Protein AF-A0A7C4W8W8-F1 (afdb_monomer_lite)

Organism: NCBI:txid2052148

Foldseek 3Di:
DQPWPDVVNQVVLQVCCCVVLVWGWGWGGDRLEIEIETEEDPVSCVVSVVVVVVVCCVVPVRGHYHYDYDYPPDD

Structure (mmCIF, N/CA/C/O backbone):
data_AF-A0A7C4W8W8-F1
#
_entry.id   AF-A0A7C4W8W8-F1
#
loop_
_atom_site.group_PDB
_atom_site.id
_atom_site.type_symbol
_atom_site.label_atom_id
_atom_site.label_alt_id
_atom_site.label_comp_id
_atom_site.label_asym_id
_atom_site.label_entity_id
_atom_site.label_seq_id
_atom_site.pdbx_PDB_ins_code
_atom_site.Cartn_x
_atom_site.Cartn_y
_atom_site.Cartn_z
_atom_site.occupancy
_atom_site.B_iso_or_equiv
_atom_site.auth_seq_id
_atom_site.auth_comp_id
_atom_site.auth_asym_id
_atom_site.auth_atom_id
_atom_site.pdbx_PDB_model_num
ATOM 1 N N . MET A 1 1 ? -15.380 -9.396 13.340 1.00 33.28 1 MET A N 1
ATOM 2 C CA . MET A 1 1 ? -15.351 -9.676 11.887 1.00 33.28 1 MET A CA 1
ATOM 3 C C . MET A 1 1 ? -14.206 -8.893 11.259 1.00 33.28 1 MET A C 1
ATOM 5 O O . MET A 1 1 ? -14.236 -7.670 11.291 1.00 33.28 1 MET A O 1
ATOM 9 N N . VAL A 1 2 ? -13.169 -9.564 10.747 1.00 41.38 2 VAL A N 1
ATOM 10 C CA . VAL A 1 2 ? -12.116 -8.895 9.962 1.00 41.38 2 VAL A CA 1
ATOM 11 C C . VAL A 1 2 ? -12.733 -8.576 8.605 1.00 41.38 2 VAL A C 1
ATOM 13 O O . VAL A 1 2 ? -12.851 -9.466 7.769 1.00 41.38 2 VAL A O 1
ATOM 16 N N . GLY A 1 3 ? -13.221 -7.345 8.419 1.00 43.12 3 GLY A N 1
ATOM 17 C CA . GLY A 1 3 ? -13.768 -6.912 7.133 1.00 43.12 3 GLY A CA 1
ATOM 18 C C . GLY A 1 3 ? -12.690 -7.077 6.069 1.00 43.12 3 GLY A C 1
ATOM 19 O O . GLY A 1 3 ? -11.694 -6.350 6.117 1.00 43.12 3 GLY A O 1
ATOM 20 N N . LYS A 1 4 ? -12.848 -8.083 5.200 1.00 55.03 4 LYS A N 1
ATOM 21 C CA . LYS A 1 4 ? -11.953 -8.347 4.073 1.00 55.03 4 LYS A CA 1
ATOM 22 C C . LYS A 1 4 ? -11.927 -7.087 3.211 1.00 55.03 4 LYS A C 1
ATOM 24 O O . LYS A 1 4 ? -12.981 -6.517 2.952 1.00 55.03 4 LYS A O 1
ATOM 29 N N . PHE A 1 5 ? -10.737 -6.649 2.806 1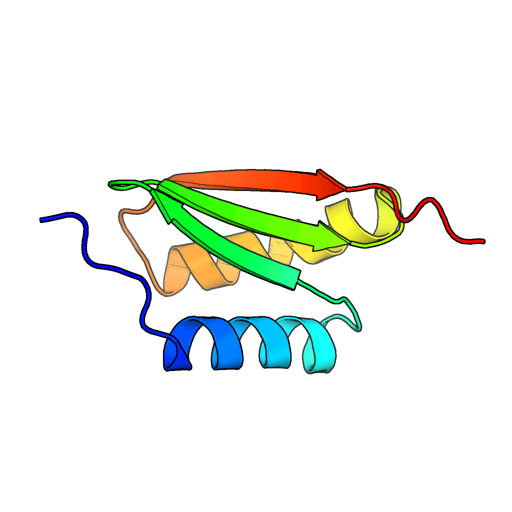.00 63.09 5 PHE A N 1
ATOM 30 C CA . PHE A 1 5 ? -10.638 -5.746 1.661 1.00 63.09 5 PHE A CA 1
ATOM 31 C C . PHE A 1 5 ? -11.329 -6.448 0.498 1.00 63.09 5 PHE A C 1
ATOM 33 O O . PHE A 1 5 ? -11.008 -7.609 0.223 1.00 63.09 5 PHE A O 1
ATOM 40 N N . GLU A 1 6 ? -12.323 -5.804 -0.099 1.00 67.88 6 GLU A N 1
ATOM 41 C CA . GLU A 1 6 ? -13.018 -6.409 -1.220 1.00 67.88 6 GLU A CA 1
ATOM 42 C C . GLU A 1 6 ? -12.061 -6.458 -2.412 1.00 67.88 6 GLU A C 1
ATOM 44 O O . GLU A 1 6 ? -11.167 -5.623 -2.561 1.00 67.88 6 GLU A O 1
ATOM 49 N N . GLU A 1 7 ? -12.239 -7.447 -3.281 1.00 68.94 7 GLU A N 1
ATOM 50 C CA . GLU A 1 7 ? -11.372 -7.638 -4.448 1.00 68.94 7 GLU A CA 1
ATOM 51 C C . GLU A 1 7 ? -11.339 -6.388 -5.347 1.00 68.94 7 GLU A C 1
ATOM 53 O O . GLU A 1 7 ? -10.311 -6.067 -5.941 1.00 68.94 7 GLU A O 1
ATOM 58 N N . LYS A 1 8 ? -12.436 -5.616 -5.357 1.00 73.69 8 LYS A N 1
ATOM 59 C CA . LYS A 1 8 ? -12.542 -4.316 -6.031 1.00 73.69 8 LYS A CA 1
ATOM 60 C C . LYS A 1 8 ? -11.568 -3.273 -5.471 1.00 73.69 8 LYS A C 1
ATOM 62 O O . LYS A 1 8 ? -10.920 -2.583 -6.250 1.00 73.69 8 LYS A O 1
ATOM 67 N N . ASP A 1 9 ? -11.405 -3.199 -4.151 1.00 74.62 9 ASP A N 1
ATOM 68 C CA . ASP A 1 9 ? -10.532 -2.220 -3.494 1.00 74.62 9 ASP A CA 1
ATOM 69 C C . ASP A 1 9 ? -9.061 -2.569 -3.735 1.00 74.62 9 ASP A C 1
ATOM 71 O O . ASP A 1 9 ? -8.229 -1.690 -3.957 1.00 74.62 9 ASP A O 1
ATOM 75 N N . LEU A 1 10 ? -8.753 -3.873 -3.753 1.00 73.56 10 LEU A N 1
ATOM 76 C CA . LEU A 1 10 ? -7.435 -4.385 -4.130 1.00 73.56 10 LEU A CA 1
ATOM 77 C C . LEU A 1 10 ? -7.081 -3.994 -5.563 1.00 73.56 10 LEU A C 1
ATOM 79 O O . LEU A 1 10 ? -5.972 -3.527 -5.816 1.00 73.56 10 LEU A O 1
ATOM 83 N N . LYS A 1 11 ? -8.034 -4.154 -6.486 1.00 78.38 11 LYS A N 1
ATOM 84 C CA . LYS A 1 11 ? -7.854 -3.821 -7.900 1.00 78.38 11 LYS A CA 1
ATOM 85 C C . LYS A 1 11 ? -7.669 -2.321 -8.108 1.00 78.38 11 LYS A C 1
ATOM 87 O O . LYS A 1 11 ? -6.749 -1.922 -8.810 1.00 78.38 11 LYS A O 1
ATOM 92 N N . ILE A 1 12 ? -8.484 -1.496 -7.447 1.00 79.94 12 ILE A N 1
ATOM 93 C CA . ILE A 1 12 ? -8.365 -0.031 -7.489 1.00 79.94 12 ILE A CA 1
ATOM 94 C C . ILE A 1 12 ? -6.992 0.407 -6.976 1.00 79.94 12 ILE A C 1
ATOM 96 O O . ILE A 1 12 ? -6.326 1.216 -7.615 1.00 79.94 12 ILE A O 1
ATOM 100 N N . PHE A 1 13 ? -6.542 -0.149 -5.850 1.00 78.06 13 PHE A N 1
ATOM 101 C CA . PHE A 1 13 ? -5.237 0.182 -5.290 1.00 78.06 13 PHE A CA 1
ATOM 102 C C . PHE A 1 13 ? -4.081 -0.256 -6.195 1.00 78.06 13 PHE A C 1
ATOM 104 O O . PHE A 1 13 ? -3.133 0.503 -6.396 1.00 78.06 13 PHE A O 1
ATOM 111 N N . SER A 1 14 ? -4.158 -1.473 -6.736 1.00 78.69 14 SER A N 1
ATOM 112 C CA . SER A 1 14 ? -3.126 -2.011 -7.622 1.00 78.69 14 SER A CA 1
ATOM 113 C C . SER A 1 14 ? -3.014 -1.184 -8.902 1.00 78.69 14 SER A C 1
ATOM 115 O O . SER A 1 14 ? -1.914 -0.758 -9.250 1.00 78.69 14 SER A O 1
ATOM 117 N N . ASN A 1 15 ? -4.150 -0.846 -9.521 1.00 83.06 15 ASN A N 1
ATOM 118 C CA . ASN A 1 15 ? -4.201 0.035 -10.686 1.00 83.06 15 ASN A CA 1
ATOM 119 C C . ASN A 1 15 ? -3.664 1.428 -10.354 1.00 83.06 15 ASN A C 1
ATOM 121 O O . ASN A 1 15 ? -2.812 1.929 -11.070 1.00 83.06 15 ASN A O 1
ATOM 125 N N . PHE A 1 16 ? -4.061 2.021 -9.223 1.00 81.06 16 PHE A N 1
ATOM 126 C CA . PHE A 1 16 ? -3.532 3.316 -8.794 1.00 81.06 16 PHE A CA 1
ATOM 127 C C . PHE A 1 16 ? -2.001 3.301 -8.664 1.00 81.06 16 PHE A C 1
ATOM 129 O O . PHE A 1 16 ? -1.330 4.224 -9.120 1.00 81.06 16 PHE A O 1
ATOM 136 N N . CYS A 1 17 ? -1.437 2.255 -8.056 1.00 76.69 17 CYS A N 1
ATOM 137 C CA . CYS A 1 17 ? 0.012 2.125 -7.908 1.00 76.69 17 CYS A CA 1
ATOM 138 C C . CYS A 1 17 ? 0.714 1.904 -9.253 1.00 76.69 17 CYS A C 1
ATOM 140 O O . CYS A 1 17 ? 1.812 2.422 -9.459 1.00 76.69 17 CYS A O 1
ATOM 142 N N . HIS A 1 18 ? 0.078 1.189 -10.176 1.00 81.81 18 HIS A N 1
ATOM 143 C CA . HIS A 1 18 ? 0.597 1.016 -11.524 1.00 81.81 18 HIS A CA 1
ATOM 144 C C . HIS A 1 18 ? 0.547 2.333 -12.317 1.00 81.81 18 HIS A C 1
ATOM 146 O O . HIS A 1 18 ? 1.579 2.789 -12.796 1.00 81.81 18 HIS A O 1
ATOM 152 N N . ASP A 1 19 ? -0.606 2.998 -12.364 1.00 80.31 19 ASP A N 1
ATOM 153 C CA . ASP A 1 19 ? -0.838 4.210 -13.157 1.00 80.31 19 ASP A CA 1
ATOM 154 C C . ASP A 1 19 ? -0.106 5.436 -12.597 1.00 80.31 19 ASP A C 1
ATOM 156 O O . ASP A 1 19 ? 0.493 6.208 -13.341 1.00 80.31 19 ASP A O 1
ATOM 160 N N . SER A 1 20 ? -0.140 5.636 -11.275 1.00 76.69 20 SER A N 1
ATOM 161 C CA . SER A 1 20 ? 0.435 6.837 -10.648 1.00 76.69 20 SER A CA 1
ATOM 162 C C . SER A 1 20 ? 1.918 6.690 -10.335 1.00 76.69 20 SER A C 1
ATOM 164 O O . SER A 1 20 ? 2.646 7.678 -10.299 1.00 76.69 20 SER A O 1
ATOM 166 N N . LEU A 1 21 ? 2.370 5.468 -10.042 1.00 70.44 21 LEU A N 1
ATOM 167 C CA . LEU A 1 21 ? 3.704 5.226 -9.491 1.00 70.44 21 LEU A CA 1
ATOM 168 C C . LEU A 1 21 ? 4.528 4.254 -10.344 1.00 70.44 21 LEU A C 1
ATOM 170 O O . LEU A 1 21 ? 5.718 4.092 -10.069 1.00 70.44 21 LEU A O 1
ATOM 174 N N . GLY A 1 22 ? 3.953 3.631 -11.376 1.00 75.44 22 GLY A N 1
ATOM 175 C CA . GLY A 1 22 ? 4.654 2.680 -12.241 1.00 75.44 22 GLY A CA 1
ATOM 176 C C . GLY A 1 22 ? 5.140 1.435 -11.501 1.00 75.44 22 GLY A C 1
ATOM 177 O O . GLY A 1 22 ? 6.162 0.871 -11.882 1.00 75.44 22 GLY A O 1
ATOM 178 N N . ILE A 1 23 ? 4.487 1.050 -10.397 1.00 76.12 23 ILE A N 1
ATOM 179 C CA . ILE A 1 23 ? 4.903 -0.089 -9.566 1.00 76.12 23 ILE A CA 1
ATOM 180 C C . ILE A 1 23 ? 3.762 -1.079 -9.361 1.00 76.12 23 ILE A C 1
ATOM 182 O O . ILE A 1 23 ? 2.605 -0.705 -9.174 1.00 76.12 23 ILE A O 1
ATOM 186 N N . SER A 1 24 ? 4.112 -2.361 -9.321 1.00 79.75 24 SER A N 1
ATOM 187 C CA . SER A 1 24 ? 3.186 -3.422 -8.940 1.00 79.75 24 SER A CA 1
ATOM 188 C C . SER A 1 24 ? 3.094 -3.492 -7.420 1.00 79.75 24 SER A C 1
ATOM 190 O O . SER A 1 24 ? 4.022 -3.941 -6.741 1.00 79.75 24 SER A O 1
ATOM 192 N N . ALA A 1 25 ? 1.966 -3.034 -6.879 1.00 77.62 25 ALA A N 1
ATOM 193 C CA . ALA A 1 25 ? 1.673 -3.102 -5.455 1.00 77.62 25 ALA A CA 1
ATOM 194 C C . ALA A 1 25 ? 0.316 -3.760 -5.183 1.00 77.62 25 ALA A C 1
ATOM 196 O O . ALA A 1 25 ? -0.621 -3.692 -5.981 1.00 77.62 25 ALA A O 1
ATOM 197 N N . THR A 1 26 ? 0.218 -4.391 -4.020 1.00 77.06 26 THR A N 1
ATOM 198 C CA . THR A 1 26 ? -0.991 -5.007 -3.482 1.00 77.06 26 THR A CA 1
ATOM 199 C C . THR A 1 26 ? -1.126 -4.657 -2.005 1.00 77.06 26 THR A C 1
ATOM 201 O O . THR A 1 26 ? -0.141 -4.373 -1.324 1.00 77.06 26 THR A O 1
ATOM 204 N N . VAL A 1 27 ? -2.347 -4.658 -1.484 1.00 75.88 27 VAL A N 1
ATOM 205 C CA . VAL A 1 27 ? -2.623 -4.382 -0.070 1.00 75.88 27 VAL A CA 1
ATOM 206 C C . VAL A 1 27 ? -3.356 -5.547 0.558 1.00 75.88 27 VAL A C 1
ATOM 208 O O . VAL A 1 27 ? -4.172 -6.208 -0.068 1.00 75.88 27 VAL A O 1
ATOM 211 N N . ARG A 1 28 ? -3.080 -5.822 1.828 1.00 73.81 28 ARG A N 1
ATOM 212 C CA . ARG A 1 28 ? -3.764 -6.866 2.583 1.00 73.81 28 ARG A CA 1
ATOM 213 C C . ARG A 1 28 ? -4.199 -6.328 3.927 1.00 73.81 28 ARG A C 1
ATOM 215 O O . ARG A 1 28 ? -3.381 -5.795 4.669 1.00 73.81 28 ARG A O 1
ATOM 222 N N . LYS A 1 29 ? -5.473 -6.496 4.273 1.00 71.50 29 LYS A N 1
ATOM 223 C CA . LYS A 1 29 ? -5.982 -6.123 5.595 1.00 71.50 29 LYS A CA 1
ATOM 224 C C . LYS A 1 29 ? -5.918 -7.306 6.554 1.00 71.50 29 LYS A C 1
ATOM 226 O O . LYS A 1 29 ? -6.473 -8.365 6.271 1.00 71.50 29 LYS A O 1
ATOM 231 N N . ILE A 1 30 ? -5.266 -7.110 7.695 1.00 72.75 30 ILE A N 1
ATOM 232 C CA . ILE A 1 30 ? -5.184 -8.066 8.800 1.00 72.75 30 ILE A CA 1
ATOM 233 C C . ILE A 1 30 ? -5.637 -7.340 10.071 1.00 72.75 30 ILE A C 1
ATOM 235 O O . ILE A 1 30 ? -4.916 -6.505 10.614 1.00 72.75 30 ILE A O 1
ATOM 239 N N . GLY A 1 31 ? -6.859 -7.614 10.534 1.00 73.19 31 GLY A N 1
ATOM 240 C CA . GLY A 1 31 ? -7.469 -6.857 11.635 1.00 73.19 31 GLY A CA 1
ATOM 241 C C . GLY A 1 31 ? -7.631 -5.372 11.281 1.00 73.19 31 GLY A C 1
ATOM 242 O O . GLY A 1 31 ? -8.243 -5.051 10.261 1.00 73.19 31 GLY A O 1
ATOM 243 N N . ASN A 1 32 ? -7.047 -4.486 12.097 1.00 70.38 32 ASN A N 1
ATOM 244 C CA . ASN A 1 32 ? -6.971 -3.032 11.856 1.00 70.38 32 ASN A CA 1
ATOM 245 C C . ASN A 1 32 ? -5.668 -2.591 11.159 1.00 70.38 32 ASN A C 1
ATOM 247 O O . ASN A 1 32 ? -5.354 -1.401 11.102 1.00 70.38 32 ASN A O 1
ATOM 251 N N . VAL A 1 33 ? -4.888 -3.540 10.637 1.00 71.31 33 VAL A N 1
ATOM 252 C CA . VAL A 1 33 ? -3.624 -3.265 9.951 1.00 71.31 33 VAL A CA 1
ATOM 253 C C . VAL A 1 33 ? -3.800 -3.453 8.448 1.00 71.31 33 VAL A C 1
ATOM 255 O O . VAL A 1 33 ? -4.287 -4.495 8.012 1.00 71.31 33 VAL A O 1
ATOM 258 N N . LEU A 1 34 ? -3.361 -2.477 7.651 1.00 74.81 34 LEU A N 1
ATOM 259 C CA . LEU A 1 34 ? -3.119 -2.651 6.221 1.00 74.81 34 LEU A CA 1
ATOM 260 C C . LEU A 1 34 ? -1.645 -2.928 5.978 1.00 74.81 34 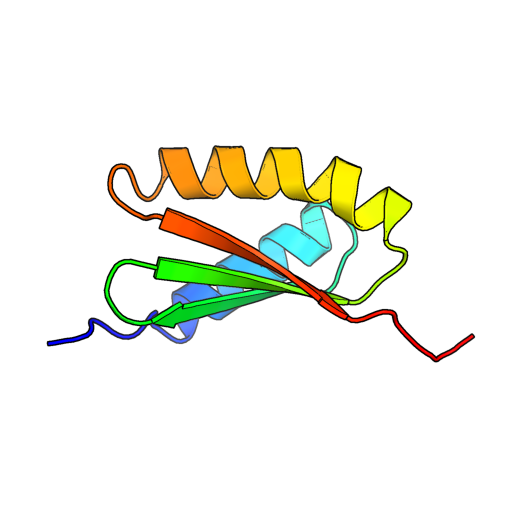LEU A C 1
ATOM 262 O O . LEU A 1 34 ? -0.780 -2.177 6.414 1.00 74.81 34 LEU A O 1
ATOM 266 N N . ILE A 1 35 ? -1.366 -4.005 5.263 1.00 76.62 35 ILE A N 1
ATOM 267 C CA . ILE A 1 35 ? -0.034 -4.368 4.805 1.00 76.62 35 ILE A CA 1
ATOM 268 C C . ILE A 1 35 ? 0.011 -4.069 3.318 1.00 76.62 35 ILE A C 1
ATOM 270 O O . ILE A 1 35 ? -0.601 -4.785 2.532 1.00 76.62 35 ILE A O 1
ATOM 274 N N . ALA A 1 36 ? 0.713 -3.010 2.943 1.00 75.31 36 ALA A N 1
ATOM 275 C CA . ALA A 1 36 ? 1.016 -2.740 1.548 1.00 75.31 36 ALA A CA 1
ATOM 276 C C . ALA A 1 36 ? 2.306 -3.486 1.185 1.00 75.31 36 ALA A C 1
ATOM 278 O O . ALA A 1 36 ? 3.331 -3.339 1.857 1.00 75.31 36 ALA A O 1
ATOM 279 N N . MET A 1 37 ? 2.225 -4.309 0.147 1.00 77.50 37 MET A N 1
ATOM 280 C CA . MET A 1 37 ? 3.336 -5.051 -0.434 1.00 77.50 37 MET A CA 1
ATOM 281 C C . MET A 1 37 ? 3.578 -4.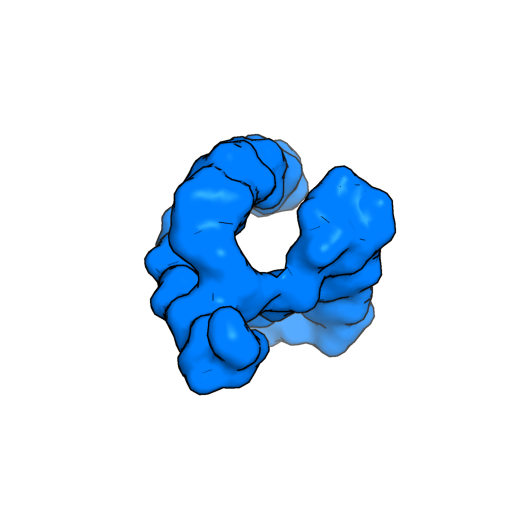485 -1.827 1.00 77.50 37 MET A C 1
ATOM 283 O O . MET A 1 37 ? 2.651 -4.445 -2.632 1.00 77.50 37 MET A O 1
ATOM 287 N N . ALA A 1 38 ? 4.794 -4.040 -2.111 1.00 74.81 38 ALA A N 1
ATOM 288 C CA . ALA A 1 38 ? 5.182 -3.676 -3.467 1.00 74.81 38 ALA A CA 1
ATOM 289 C C . ALA A 1 38 ? 6.453 -4.409 -3.860 1.00 74.81 38 ALA A C 1
ATOM 291 O O . ALA A 1 38 ? 7.313 -4.677 -3.014 1.00 74.81 38 ALA A O 1
ATOM 292 N N . ILE A 1 39 ? 6.536 -4.704 -5.149 1.00 74.31 39 ILE A N 1
ATOM 293 C CA . ILE A 1 39 ? 7.668 -5.375 -5.765 1.00 74.31 39 ILE A CA 1
ATOM 294 C C . ILE A 1 39 ? 8.414 -4.334 -6.603 1.00 74.31 39 ILE A C 1
ATOM 296 O O . ILE A 1 39 ? 7.797 -3.573 -7.352 1.00 74.31 39 ILE A O 1
ATOM 300 N N . GLY A 1 40 ? 9.732 -4.245 -6.424 1.00 71.12 40 GLY A N 1
ATOM 301 C CA . GLY A 1 40 ? 10.576 -3.293 -7.146 1.00 71.12 40 GLY A CA 1
ATOM 302 C C . GLY A 1 40 ? 11.847 -2.896 -6.395 1.00 71.12 40 GLY A C 1
ATOM 303 O O . GLY A 1 40 ? 12.184 -3.449 -5.346 1.00 71.12 40 GLY A O 1
ATOM 304 N N . ARG A 1 41 ? 12.569 -1.906 -6.934 1.00 70.19 41 ARG A N 1
ATOM 305 C CA . ARG A 1 41 ? 13.801 -1.373 -6.329 1.00 70.19 41 ARG A CA 1
ATOM 306 C C . ARG A 1 41 ? 13.483 -0.603 -5.047 1.00 70.19 41 ARG A C 1
ATOM 308 O O . ARG A 1 41 ? 12.722 0.361 -5.068 1.00 70.19 41 ARG A O 1
ATOM 315 N N . GLU A 1 42 ? 14.105 -0.994 -3.935 1.00 70.25 42 GLU A N 1
ATOM 316 C CA . GLU A 1 42 ? 13.807 -0.468 -2.592 1.00 70.25 42 GLU A CA 1
ATOM 317 C C . GLU A 1 42 ? 13.872 1.071 -2.498 1.00 70.2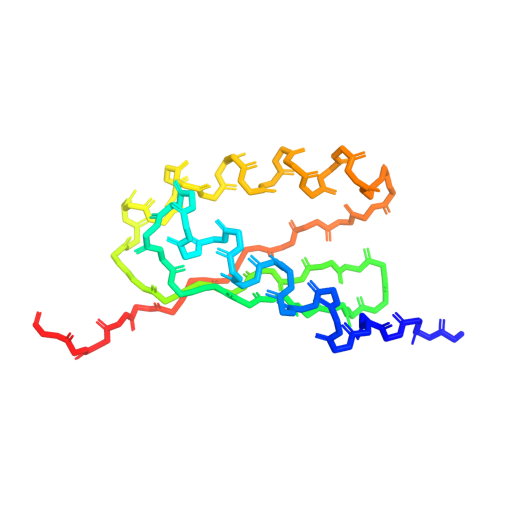5 42 GLU A C 1
ATOM 319 O O . GLU A 1 42 ? 13.028 1.681 -1.842 1.00 70.25 42 GLU A O 1
ATOM 324 N N . GLU A 1 43 ? 14.829 1.717 -3.174 1.00 73.81 43 GLU A N 1
ATOM 325 C CA . GLU A 1 43 ? 14.947 3.184 -3.194 1.00 73.81 43 GLU A CA 1
ATOM 326 C C . GLU A 1 43 ? 13.760 3.882 -3.869 1.00 73.81 43 GLU A C 1
ATOM 328 O O . GLU A 1 43 ? 13.270 4.901 -3.373 1.00 73.81 43 GLU A O 1
ATOM 333 N N . GLU A 1 44 ? 13.265 3.329 -4.978 1.00 73.62 44 GLU A N 1
ATOM 334 C CA . GLU A 1 44 ? 12.073 3.848 -5.650 1.00 73.62 44 GLU A CA 1
ATOM 335 C C . GLU A 1 44 ? 10.824 3.589 -4.817 1.00 73.62 44 GLU A C 1
ATOM 337 O O . GLU A 1 44 ? 9.995 4.487 -4.640 1.00 73.62 44 GLU A O 1
ATOM 342 N N . LEU A 1 45 ? 10.721 2.382 -4.253 1.00 73.62 45 LEU A N 1
ATOM 343 C CA . LEU A 1 45 ? 9.603 2.001 -3.405 1.00 73.62 45 LEU A CA 1
ATOM 344 C C . LEU A 1 45 ? 9.516 2.905 -2.180 1.00 73.62 45 LEU A C 1
ATOM 346 O O . LEU A 1 45 ? 8.431 3.392 -1.905 1.00 73.62 45 LEU A O 1
ATOM 350 N N . LYS A 1 46 ? 10.624 3.225 -1.499 1.00 74.31 46 LYS A N 1
ATOM 351 C CA . LYS A 1 46 ? 10.634 4.131 -0.334 1.00 74.31 46 LYS A CA 1
ATOM 352 C C . LYS A 1 46 ? 10.091 5.527 -0.651 1.00 74.31 46 LYS A C 1
ATOM 354 O O . LYS A 1 46 ? 9.349 6.089 0.155 1.00 74.31 46 LYS A O 1
ATOM 359 N N . LYS A 1 47 ? 10.434 6.095 -1.814 1.00 74.94 47 LYS A N 1
ATOM 360 C CA . LYS A 1 47 ? 9.914 7.409 -2.239 1.00 74.94 47 LYS A CA 1
ATOM 361 C C . LYS A 1 47 ? 8.418 7.335 -2.550 1.00 74.94 47 LYS A C 1
ATOM 363 O O . LYS A 1 47 ? 7.646 8.138 -2.029 1.00 74.94 47 LYS A O 1
ATOM 368 N N . LYS A 1 48 ? 8.013 6.333 -3.333 1.00 73.38 48 LYS A N 1
ATOM 369 C CA . LYS A 1 48 ? 6.632 6.129 -3.801 1.00 73.38 48 LYS A CA 1
ATOM 370 C C . LYS A 1 48 ? 5.684 5.701 -2.665 1.00 73.38 48 LYS A C 1
ATOM 372 O O . LYS A 1 48 ? 4.537 6.140 -2.604 1.00 73.38 48 LYS A O 1
ATOM 377 N N . PHE A 1 49 ? 6.174 4.941 -1.684 1.00 74.62 49 PHE A N 1
ATOM 378 C CA . PHE A 1 49 ? 5.394 4.500 -0.523 1.00 74.62 49 PHE A CA 1
ATOM 379 C C . PHE A 1 49 ? 4.938 5.640 0.377 1.00 74.62 49 PHE A C 1
ATOM 381 O O . PHE A 1 49 ? 3.881 5.545 1.000 1.00 74.62 49 PHE A O 1
ATOM 388 N N . LYS A 1 50 ? 5.711 6.728 0.449 1.00 77.12 50 LYS A N 1
ATOM 389 C CA . LYS A 1 50 ? 5.343 7.900 1.247 1.00 77.12 50 LYS A CA 1
ATOM 390 C C . LYS A 1 50 ? 4.027 8.508 0.755 1.00 77.12 50 LYS A C 1
ATOM 392 O O . LYS A 1 50 ? 3.188 8.893 1.571 1.00 77.12 50 LYS A O 1
ATOM 397 N N . GLU A 1 51 ? 3.821 8.527 -0.560 1.00 76.25 51 GLU A N 1
ATOM 398 C CA . GLU A 1 51 ? 2.569 8.969 -1.176 1.00 76.25 51 GLU A CA 1
ATOM 399 C C . GLU A 1 51 ? 1.437 7.966 -0.963 1.00 76.25 51 GLU A C 1
ATOM 401 O O . GLU A 1 51 ? 0.356 8.353 -0.515 1.00 76.25 51 GLU A O 1
ATOM 406 N N . ILE A 1 52 ? 1.706 6.672 -1.161 1.00 74.50 52 ILE A N 1
ATOM 407 C CA . ILE A 1 52 ? 0.749 5.589 -0.884 1.00 74.50 52 ILE A CA 1
ATOM 408 C C . ILE A 1 52 ? 0.228 5.668 0.556 1.00 74.50 52 ILE A C 1
ATOM 410 O O . ILE A 1 52 ? -0.981 5.638 0.785 1.00 74.50 52 ILE A O 1
ATOM 414 N N . LYS A 1 53 ? 1.121 5.824 1.542 1.00 75.75 53 LYS A N 1
ATOM 415 C CA . LYS A 1 53 ? 0.753 5.973 2.958 1.00 75.75 53 LYS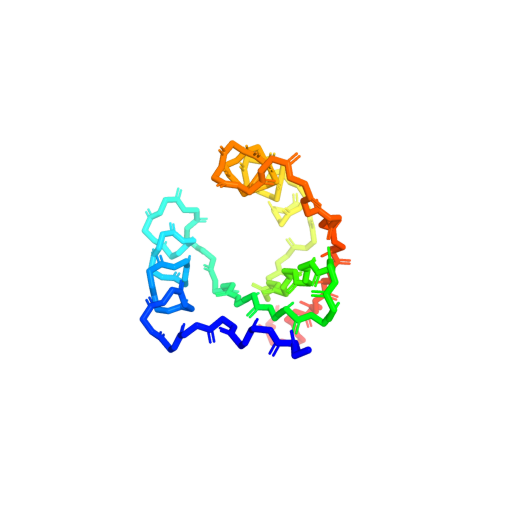 A CA 1
ATOM 416 C C . LYS A 1 53 ? -0.139 7.185 3.188 1.00 75.75 53 LYS A C 1
ATOM 418 O O . LYS A 1 53 ? -1.059 7.102 3.999 1.00 75.75 53 LYS A O 1
ATOM 423 N N . ARG A 1 54 ? 0.130 8.305 2.509 1.00 79.69 54 ARG A N 1
ATOM 424 C CA . ARG A 1 54 ? -0.674 9.529 2.628 1.00 79.69 54 ARG A CA 1
ATOM 425 C C . ARG A 1 54 ? -2.095 9.299 2.122 1.00 79.69 54 ARG A C 1
ATOM 427 O O . ARG A 1 54 ? -3.046 9.661 2.807 1.00 79.69 54 ARG A O 1
ATOM 434 N N . ILE A 1 55 ? -2.231 8.664 0.963 1.00 75.31 55 ILE A N 1
ATOM 435 C CA . ILE A 1 55 ? -3.528 8.364 0.346 1.00 75.31 55 ILE A CA 1
ATOM 436 C C . ILE A 1 55 ? -4.305 7.378 1.211 1.00 75.31 55 ILE A C 1
ATOM 438 O O . ILE A 1 55 ? -5.429 7.667 1.609 1.00 75.31 55 ILE A O 1
ATOM 442 N N . LEU A 1 56 ? -3.673 6.271 1.604 1.00 72.81 56 LEU A N 1
ATOM 443 C CA . LEU A 1 56 ? -4.296 5.266 2.460 1.00 72.81 56 LEU A CA 1
ATOM 444 C C . LEU A 1 56 ? -4.712 5.834 3.825 1.00 72.81 56 LEU A C 1
ATOM 446 O O . LEU A 1 56 ? -5.785 5.488 4.302 1.00 72.81 56 LEU A O 1
ATOM 450 N N . LYS A 1 57 ? -3.929 6.731 4.444 1.00 73.69 57 LYS A N 1
ATOM 451 C CA . LYS A 1 57 ? -4.342 7.418 5.685 1.00 73.69 57 LYS A CA 1
ATOM 452 C C . LYS A 1 57 ? -5.529 8.360 5.480 1.00 73.69 57 LYS A C 1
ATOM 454 O O . LYS A 1 57 ? -6.374 8.458 6.364 1.00 73.69 57 LYS A O 1
ATOM 459 N N . ASN A 1 58 ? -5.596 9.054 4.343 1.00 74.50 58 ASN A N 1
ATOM 460 C CA . ASN A 1 58 ? -6.729 9.926 4.027 1.00 74.50 58 ASN A CA 1
ATOM 461 C C . ASN A 1 58 ? -8.013 9.124 3.793 1.00 74.50 58 ASN A C 1
ATOM 463 O O . ASN A 1 58 ? -9.078 9.535 4.249 1.00 74.50 58 ASN A O 1
ATOM 467 N N . THR A 1 59 ? -7.911 7.978 3.118 1.00 70.69 59 THR A N 1
ATOM 468 C CA . THR A 1 59 ? -9.043 7.076 2.874 1.00 70.69 59 THR A CA 1
ATOM 469 C C . THR A 1 59 ? -9.450 6.315 4.139 1.00 70.69 59 THR A C 1
ATOM 471 O O . THR A 1 59 ? -10.637 6.136 4.397 1.00 70.69 59 THR A O 1
ATOM 474 N N . PHE A 1 60 ? -8.483 5.898 4.960 1.00 68.81 60 PHE A N 1
ATOM 475 C CA . PHE A 1 60 ? -8.697 5.081 6.153 1.00 68.81 60 PHE A CA 1
ATOM 476 C C . PHE A 1 60 ? -8.108 5.764 7.392 1.00 68.81 60 PHE A C 1
ATOM 478 O O . PHE A 1 60 ? -6.983 5.475 7.807 1.00 68.81 60 PHE A O 1
ATOM 485 N N . LYS A 1 61 ? -8.898 6.655 8.005 1.00 65.12 61 LYS A N 1
ATOM 486 C CA . LYS A 1 61 ? -8.480 7.504 9.137 1.00 65.12 61 LYS A CA 1
ATOM 487 C C . LYS A 1 61 ? -8.008 6.748 10.397 1.00 65.12 61 LYS A C 1
ATOM 489 O O . LYS A 1 61 ? -7.286 7.340 11.190 1.00 65.12 61 LYS A O 1
ATOM 494 N N . ASP A 1 62 ? -8.321 5.456 10.536 1.00 66.62 62 ASP A N 1
ATOM 495 C CA . ASP A 1 62 ? -8.044 4.636 11.737 1.00 66.62 62 ASP A CA 1
ATOM 496 C C . ASP A 1 62 ? -7.229 3.353 11.474 1.00 66.62 62 ASP A C 1
ATOM 498 O O . ASP A 1 62 ? -7.175 2.440 12.301 1.00 66.62 62 ASP A O 1
ATOM 502 N N . ILE A 1 63 ? -6.581 3.242 10.311 1.00 67.56 63 ILE A N 1
ATOM 503 C CA . ILE A 1 63 ? -5.804 2.047 9.964 1.00 67.56 63 ILE A CA 1
ATOM 504 C C . ILE A 1 63 ? -4.300 2.250 10.172 1.00 67.56 63 ILE A C 1
ATOM 506 O O . ILE A 1 63 ? -3.690 3.215 9.709 1.00 67.56 63 ILE A O 1
ATOM 510 N N . SER A 1 64 ? -3.671 1.258 10.809 1.00 68.69 64 SER A N 1
ATOM 511 C CA . SER A 1 64 ? -2.212 1.145 10.873 1.00 68.69 64 SER A CA 1
ATOM 512 C C . SER A 1 64 ? -1.663 0.574 9.567 1.00 68.69 64 SER A C 1
ATOM 514 O O . SER A 1 64 ? -2.004 -0.544 9.193 1.00 68.69 64 SER A O 1
ATOM 516 N N . ILE A 1 65 ? -0.786 1.309 8.880 1.00 70.00 65 ILE A N 1
ATOM 517 C CA . ILE A 1 65 ? -0.182 0.870 7.612 1.00 70.00 65 ILE A CA 1
ATOM 518 C C . ILE A 1 65 ? 1.227 0.331 7.871 1.00 70.00 65 ILE A C 1
ATOM 520 O O . ILE A 1 65 ? 2.112 1.084 8.286 1.00 70.00 65 ILE A O 1
ATOM 524 N N . LYS A 1 66 ? 1.439 -0.958 7.597 1.00 74.62 66 LYS A N 1
ATOM 525 C CA . LYS A 1 66 ? 2.754 -1.609 7.575 1.00 74.62 66 LYS A CA 1
ATOM 526 C C . LYS A 1 66 ? 3.246 -1.754 6.137 1.00 74.62 66 LYS A C 1
ATOM 528 O O . LYS A 1 66 ? 2.475 -2.055 5.228 1.00 74.62 66 LYS A O 1
ATOM 533 N N . GLU A 1 67 ? 4.542 -1.543 5.959 1.00 69.81 67 GLU A N 1
ATOM 534 C CA . GLU A 1 67 ? 5.223 -1.611 4.667 1.00 69.81 67 GLU A CA 1
ATOM 535 C C . GLU A 1 67 ? 6.007 -2.915 4.615 1.00 69.81 67 GLU A C 1
ATOM 537 O O . GLU A 1 67 ? 6.744 -3.232 5.552 1.00 69.81 67 GLU A O 1
ATOM 542 N N . LYS A 1 68 ? 5.838 -3.676 3.536 1.00 73.56 68 LYS A N 1
ATOM 543 C CA . LYS A 1 68 ? 6.676 -4.834 3.250 1.00 73.56 68 LYS A CA 1
ATOM 544 C C . LYS A 1 68 ? 7.222 -4.689 1.836 1.00 73.56 68 LYS A C 1
ATOM 546 O O . LYS A 1 68 ? 6.456 -4.539 0.888 1.00 73.56 68 LYS A O 1
ATOM 551 N N . TYR A 1 69 ? 8.543 -4.707 1.723 1.00 70.12 69 TYR A N 1
ATOM 552 C CA . TYR A 1 69 ? 9.244 -4.643 0.448 1.00 70.12 69 TYR A CA 1
ATOM 553 C C . TYR A 1 69 ? 9.698 -6.052 0.094 1.00 70.12 69 TYR A C 1
ATOM 555 O O . TYR A 1 69 ? 10.358 -6.706 0.904 1.00 70.12 69 TYR A O 1
ATOM 563 N N . GLU A 1 70 ? 9.340 -6.515 -1.096 1.00 65.38 70 GLU A N 1
ATOM 564 C CA . GLU A 1 70 ? 9.984 -7.675 -1.699 1.00 65.38 70 GLU A CA 1
ATOM 565 C C . GLU A 1 70 ? 10.931 -7.147 -2.773 1.00 65.38 70 GLU A C 1
ATOM 567 O O . GLU A 1 70 ? 10.514 -6.422 -3.680 1.00 65.38 70 GLU A O 1
ATOM 572 N N . LYS A 1 71 ? 12.229 -7.439 -2.619 1.00 58.00 71 LYS A N 1
ATOM 573 C CA . LYS A 1 71 ? 13.200 -7.155 -3.674 1.00 58.00 71 LYS A CA 1
ATOM 574 C C . LYS A 1 71 ? 12.831 -8.034 -4.858 1.00 58.00 71 LYS A C 1
ATOM 576 O O . LYS A 1 71 ? 12.773 -9.253 -4.712 1.00 58.00 71 LYS A O 1
ATOM 581 N N . ASP A 1 72 ? 12.589 -7.403 -5.999 1.00 55.84 72 ASP A N 1
ATOM 582 C CA . ASP A 1 72 ? 12.497 -8.118 -7.263 1.00 55.84 72 ASP A CA 1
ATOM 583 C C . ASP A 1 72 ? 13.881 -8.733 -7.520 1.00 55.84 72 ASP A C 1
ATOM 585 O O . ASP A 1 72 ? 14.854 -8.017 -7.754 1.00 55.84 72 ASP A O 1
ATOM 589 N N . PHE A 1 73 ? 14.008 -10.047 -7.328 1.00 47.72 73 PHE A N 1
ATOM 590 C CA . PHE A 1 73 ? 15.247 -10.789 -7.585 1.00 47.72 73 PHE A CA 1
ATOM 591 C C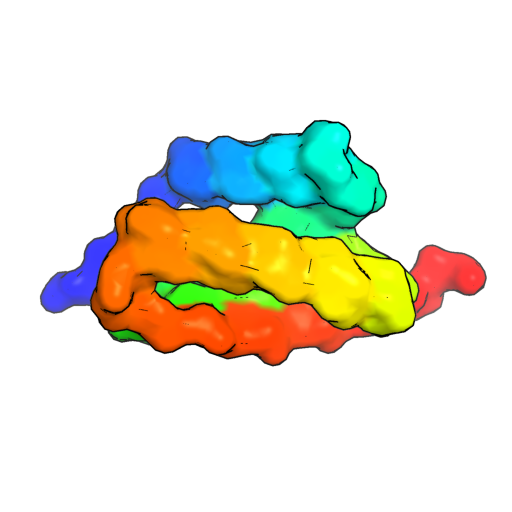 . PHE A 1 73 ? 15.451 -11.074 -9.082 1.00 47.72 73 PHE A C 1
ATOM 593 O O . PHE A 1 73 ? 16.369 -11.809 -9.431 1.00 47.72 73 PHE A O 1
ATOM 600 N N . ASN A 1 74 ? 14.644 -10.479 -9.966 1.00 46.94 74 ASN A N 1
ATOM 601 C CA . ASN A 1 74 ? 14.840 -10.544 -11.406 1.00 46.94 74 ASN A CA 1
ATOM 602 C C . ASN A 1 74 ? 15.211 -9.163 -11.961 1.00 46.94 74 ASN A C 1
ATOM 604 O O . ASN A 1 74 ? 14.337 -8.379 -12.330 1.00 46.94 74 ASN A O 1
ATOM 608 N N . ASN A 1 75 ? 16.519 -8.883 -12.009 1.00 41.62 75 ASN A N 1
ATOM 609 C CA . ASN A 1 75 ? 17.300 -8.551 -13.219 1.00 41.62 75 ASN A CA 1
ATOM 610 C C . ASN A 1 75 ? 18.638 -7.900 -12.834 1.00 41.62 75 ASN A C 1
ATOM 612 O O . ASN A 1 75 ? 18.615 -6.759 -12.310 1.00 41.62 75 ASN A O 1
#

Sequence (75 aa):
MVGKFEEKDLKIFSNFCHDSLGISATVRKIGNVLIAMAIGREEELKKKFKEIKRILKNTFKDISIKEKYEKDFNN

Radius of gyration: 12.12 Å; chains: 1; bounding box: 33×21×25 Å

pLDDT: mean 70.65, std 9.91, range [33.28, 83.06]

Secondary structure (DSSP, 8-state):
---PPPHHHHHHHHHHHHHHHS-EEEEEEETTEEEEEEES-HHHHHHHHHHHHHHHHHH-TTPEEEEEEEP----

=== Feature glossary ===
Legend for the data blocks above and below:

— What the protein is —

The amino-acid sequence is the protein's primary structure: the linear order of residues from the N-terminus to the C-terminus, written in one-letter code. Everything else here — the 3D coordinates, the secondary structure, the domain annotations — is ultimately a consequence of this string.

Functional annotations link the protein to curated databases. InterPro entries identify conserved domains and families by matching the sequence against member-database signatures (Pfam, PROSITE, CDD, …). Gene Ontology (GO) terms describe molecular function, biological process, and cellular component in a controlled vocabulary. CATH places the structure in a hierarchical fold classification (Class/Architecture/Topology/Homologous-superfamily). The organism is the source species.

— Where its atoms are —

Atomic coordinates in PDBx/mmCIF format — the same representation the Protein Data Bank distributes. Each line of the _atom_site loop places one backbone atom in Cartesian space (units: ångströms, origin: arbitrary).

The six renders are orthographic views along the three Cartesian axes in both directions. Representation (cartoon, sticks, or surface) and color scheme (sequence-rainbow or by-chain) vary across proteins so the training set covers all the common visualization conventions.

— Local backbone conformation —

Eight-state secondary structure (DSSP): H is the canonical α-helix, G the tighter 3₁₀-helix, I the wider π-helix; E/B are β-structure, T and S are turns and bends, and '-' is everything else. DSSP derives these from the pattern of main-chain N–H···O=C hydrogen bonds, not from the sequence.

Three-state secondary structure (P-SEA) collapses the eight DSSP classes into helix (a), strand (b), and coil (c). P-SEA assigns these from Cα geometry alone — distances and angles — without requiring backbone oxygens, so it works on any Cα trace.

φ (phi) and ψ (psi) are the two rotatable backbone dihedrals per residue: φ is the C(i-1)–N–Cα–C torsion, ψ is the N–Cα–C–N(i+1) torsion, both in degrees on (−180°, 180°]. α-helical residues cluster near (−60°, −45°); β-strand residues near (−120°, +130°). A Ramachandran plot is simply a scatter of (φ, ψ) for every residue.

— Global shape and packing —

The geometric summary reports three shape descriptors. Rg (radius of gyration) measures how spread out the Cα atoms are about their centre of mass; compact globular proteins have small Rg, elongated or unfolded ones large. Cα contacts (<8 Å, |i−j|>4) count long-range residue pairs in spatial proximity — high for tightly packed folds, near zero for rods or random coil. The bounding-box extents give the protein's footprint along x, y, z in Å.

SASA measures how much of the protein is reachable by solvent. It is computed by rolling a water-sized probe over the atomic surface and summing the exposed area (Å²). Per-residue SASA distinguishes core (buried, low SASA) from surface (exposed, high SASA) residues; total SASA is a whole-molecule size measure.

Plot images: a contact map (which residues are close in 3D, as an N×N binary image), a Ramachandran scatter (backbone torsion angles, revealing secondary-structure composition at a glance), and — for AlphaFold structures — a PAE heatmap (pairwise prediction confidence).

— Structural neighborhood —

A 3Di character summarizes, for each residue, the relative orientation of the Cα frame of its nearest spatial neighbor. Because it encodes fold topology rather than chemistry, 3Di alignments detect remote structural similarity that sequence alignment misses.

The Foldseek neighbor list gives the closest experimentally determined structures in the PDB, ranked by structural alignment. TM-score near 1 means near-identical fold; near 0.3 means only rough topology match. This is how one finds what a novel AlphaFold prediction most resembles in the solved-structure universe.

— Confidence and disorder —

For AlphaFold models, the B-factor field carries pLDDT — the model's own estimate of local accuracy on a 0–100 scale. Regions with pLDDT<50 should be treated as essentially unmodeled; they often correspond to intrinsically disordered segments.

Crystallographic B-factors measure how much each atom's electron density is smeared out, in Å². They rise in mobile loops and surface residues and fall in the buried interior. In AlphaFold models this column is repurposed to hold pLDDT instead.

Predicted Aligned Error (PAE) is an AlphaFold confidence matrix: entry (i, j) is the expected error in the position of residue j, in ångströms, when the prediction is superimposed on the true structure at residue i. Low PAE within a block of residues means that block is internally rigid and well-predicted; high PAE between two blocks means their relative placement is uncertain even if each block individually is confident.